Protein AF-A0A7J6E8B8-F1 (afdb_monomer)

InterPro domains:
  IPR001356 Homeodomain [PF0004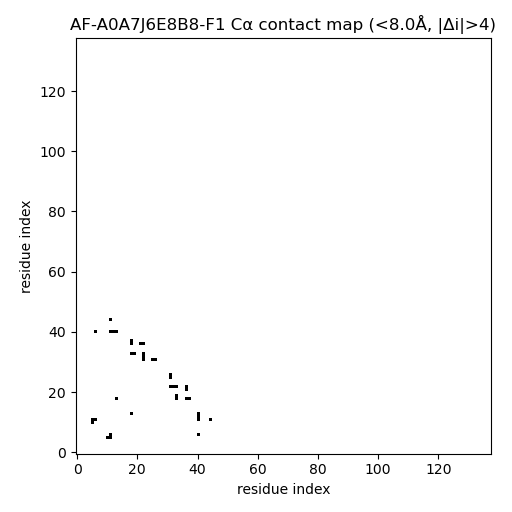6] (2-50)
  IPR001356 Homeodomain [PS50071] (1-51)
  IPR009057 Homedomain-like superfamily [SSF46689] (2-51)
  IPR044555 Protein WUSCHEL-like [PTHR45940] (1-112)

Nearest PDB structures (foldseek):
  6wig-assembly1_B  TM=9.676E-01  e=6.180E-05  Medicago truncatula

Sequence (138 aa):
MILEEMYRAGTRTPNASQIQQITAHLSFYGKIEGKNVFYWFQNHKARDRQKLRRKLYKQLQQQQHQLAAAAAAVYHNHNNTHHHQLITTTPPNHHFSSVPTTSSSASSAFLHQPLSFISPQVEKDLNCLTSNRQVNAI

Secondary structure (DSSP, 8-state):
-HHHHHHHTT-SS--HHHHHHHHHHHHTTS---HHHHHHHHHHHHHHHHHHHHHHHHHHHHHHHHHHHHHHHHHHHHHHHTT--------------------------------S----TTSHHHHHHHHHTTSS---

Organism: Cannabis sativa (NCBI:txid3483)

Radius of gyration: 33.1 Å; Cα contacts (8 Å, |Δi|>4): 20; chains: 1; bounding box: 66×66×78 Å

pLDDT: mean 73.73, std 24.11, range [36.59, 98.25]

Mean predicted aligned error: 18.32 Å

Foldseek 3Di:
DVLVVCVVVPPLDDDPVRLVVVLVVCCVVHDDDSVVSVVVSVVVVVVVVVVVVVVVVVVVVVVVVVVVVVVVVVVVVVVVVPPPDDDDDDDDDDDDDDDDDDDDDDDPDPDDDDDDPDPPPPVVVVVVVVVVPPPDDD

Structure (mmCIF, N/CA/C/O backbone):
data_AF-A0A7J6E8B8-F1
#
_entry.id   AF-A0A7J6E8B8-F1
#
loop_
_atom_site.group_PDB
_atom_site.id
_atom_site.type_symbol
_atom_site.label_atom_id
_atom_site.label_alt_id
_atom_site.label_comp_id
_atom_site.label_asym_id
_atom_site.label_entity_id
_atom_site.label_seq_id
_atom_site.pdbx_PDB_ins_code
_atom_site.Cartn_x
_atom_site.Cartn_y
_atom_site.Cartn_z
_atom_site.occupancy
_atom_site.B_iso_or_equiv
_atom_site.auth_seq_id
_atom_site.auth_comp_id
_atom_site.auth_asym_id
_atom_site.auth_atom_id
_atom_site.pdbx_PDB_model_num
ATOM 1 N N . MET A 1 1 ? -9.702 -11.166 1.794 1.00 84.75 1 MET A N 1
ATOM 2 C CA . MET A 1 1 ? -9.801 -10.723 3.213 1.00 84.75 1 MET A CA 1
ATOM 3 C C . MET A 1 1 ? -10.739 -9.522 3.303 1.00 84.75 1 MET A C 1
ATOM 5 O O . MET A 1 1 ? -10.762 -8.764 2.345 1.00 84.75 1 MET A O 1
ATOM 9 N N . ILE A 1 2 ? -11.427 -9.293 4.434 1.00 91.94 2 ILE A N 1
ATOM 10 C CA . ILE A 1 2 ? -12.362 -8.154 4.642 1.00 91.94 2 ILE A CA 1
ATOM 11 C C . ILE A 1 2 ? -11.737 -6.804 4.236 1.00 91.94 2 ILE A C 1
ATOM 13 O O . ILE A 1 2 ? -12.338 -6.015 3.513 1.00 91.94 2 ILE A O 1
ATOM 17 N N . LEU A 1 3 ? -10.482 -6.562 4.631 1.00 94.69 3 LEU A N 1
ATOM 18 C CA . LEU A 1 3 ? -9.751 -5.339 4.273 1.00 94.69 3 LEU A CA 1
ATOM 19 C C . LEU A 1 3 ? -9.540 -5.173 2.758 1.00 94.69 3 LEU A C 1
ATOM 21 O O . LEU A 1 3 ? -9.558 -4.060 2.238 1.00 94.69 3 LEU A O 1
ATOM 25 N N . GLU A 1 4 ? -9.349 -6.280 2.040 1.00 95.25 4 GLU A N 1
ATOM 26 C CA . GLU A 1 4 ? -9.165 -6.274 0.588 1.00 95.25 4 GLU A CA 1
ATOM 27 C C . GLU A 1 4 ? -10.452 -5.938 -0.151 1.00 95.25 4 GLU A C 1
ATOM 29 O O . GLU A 1 4 ? -10.420 -5.177 -1.116 1.00 95.25 4 GLU A O 1
ATOM 34 N N . GLU A 1 5 ? -11.579 -6.450 0.329 1.00 95.38 5 GLU A N 1
ATOM 35 C CA . GLU A 1 5 ? -12.890 -6.127 -0.219 1.00 95.38 5 GLU A CA 1
ATOM 36 C C . GLU A 1 5 ? -13.204 -4.637 -0.051 1.00 95.38 5 GLU A C 1
ATOM 38 O O . GLU A 1 5 ? -13.498 -3.960 -1.035 1.00 95.38 5 GLU A O 1
ATOM 43 N N . MET A 1 6 ? -12.998 -4.085 1.150 1.00 93.50 6 MET A N 1
ATOM 44 C CA . MET A 1 6 ? -13.152 -2.646 1.406 1.00 93.50 6 MET A CA 1
ATOM 45 C C . MET A 1 6 ? -12.244 -1.786 0.514 1.00 93.50 6 MET A C 1
ATOM 47 O O . MET A 1 6 ? -12.664 -0.744 0.009 1.00 93.50 6 MET A O 1
ATOM 51 N N . TYR A 1 7 ? -10.998 -2.218 0.291 1.00 95.31 7 TYR A N 1
ATOM 52 C CA . TYR A 1 7 ? -10.063 -1.510 -0.585 1.00 95.31 7 TYR A CA 1
ATOM 53 C C . TYR A 1 7 ? -10.526 -1.509 -2.048 1.00 95.31 7 TYR A C 1
ATOM 55 O O . TYR A 1 7 ? -10.429 -0.482 -2.723 1.00 95.31 7 TYR A O 1
ATOM 63 N N . ARG A 1 8 ? -11.043 -2.644 -2.538 1.00 94.00 8 ARG A N 1
ATOM 64 C CA . ARG A 1 8 ? -11.588 -2.787 -3.899 1.00 94.00 8 ARG A CA 1
ATOM 65 C C . ARG A 1 8 ? -12.884 -2.003 -4.087 1.00 94.00 8 ARG A C 1
ATOM 67 O O . ARG A 1 8 ? -13.072 -1.433 -5.155 1.00 94.00 8 ARG A O 1
ATOM 74 N N . ALA A 1 9 ? -13.710 -1.918 -3.046 1.00 94.25 9 ALA A N 1
ATOM 75 C CA . ALA A 1 9 ? -14.933 -1.119 -3.023 1.00 94.25 9 ALA A CA 1
ATOM 76 C C . ALA A 1 9 ? -14.679 0.404 -3.031 1.00 94.25 9 ALA A C 1
ATOM 78 O O . ALA A 1 9 ? -15.612 1.175 -3.227 1.00 94.25 9 ALA A O 1
ATOM 79 N N . GLY A 1 10 ? -13.429 0.852 -2.851 1.00 92.06 10 GLY A N 1
ATOM 80 C CA . GLY A 1 10 ? -13.029 2.256 -3.012 1.00 92.06 10 GLY A CA 1
ATOM 81 C C . GLY A 1 10 ? -12.431 2.905 -1.764 1.00 92.06 10 GLY A C 1
ATOM 82 O O . GLY A 1 10 ? -11.829 3.977 -1.863 1.00 92.06 10 GLY A O 1
ATOM 83 N N . THR A 1 11 ? -12.488 2.252 -0.601 1.00 92.56 11 THR A N 1
ATOM 84 C CA . THR A 1 11 ? -11.915 2.776 0.648 1.00 92.56 11 THR A CA 1
ATOM 85 C C . THR A 1 11 ? -10.394 2.609 0.651 1.00 92.56 11 THR A C 1
ATOM 87 O O . THR A 1 11 ? -9.843 1.716 1.285 1.00 92.56 11 THR A O 1
ATOM 90 N N . ARG A 1 12 ? -9.671 3.455 -0.091 1.00 94.06 12 ARG A N 1
ATOM 91 C CA . ARG A 1 12 ? -8.197 3.372 -0.207 1.00 94.06 12 ARG A CA 1
ATOM 92 C C . ARG A 1 12 ? -7.452 4.178 0.854 1.00 94.06 12 ARG A C 1
ATOM 94 O O . ARG A 1 12 ? -6.296 3.881 1.162 1.00 94.06 12 ARG A O 1
ATOM 101 N N . THR A 1 13 ? -8.093 5.213 1.384 1.00 95.50 13 THR A N 1
ATOM 102 C CA . THR A 1 13 ? -7.544 6.140 2.383 1.00 95.50 13 THR A CA 1
ATOM 103 C C . THR A 1 13 ? -8.557 6.331 3.510 1.00 95.50 13 THR A C 1
ATOM 105 O O . THR A 1 13 ? -9.186 7.386 3.580 1.00 95.50 13 THR A O 1
ATOM 108 N N . PRO A 1 14 ? -8.767 5.311 4.361 1.00 96.00 14 PRO A N 1
ATOM 109 C CA . PRO A 1 14 ? -9.677 5.456 5.485 1.00 96.00 14 PRO A CA 1
ATOM 110 C C . PRO A 1 14 ? -9.171 6.542 6.443 1.00 96.00 14 PRO A C 1
ATOM 112 O O . PRO A 1 14 ? -7.973 6.624 6.725 1.00 96.00 14 PRO A O 1
ATOM 115 N N . ASN A 1 15 ? -10.084 7.373 6.937 1.00 96.88 15 ASN A N 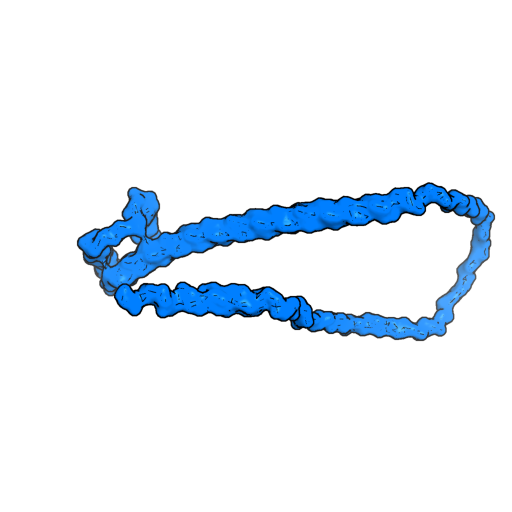1
ATOM 116 C CA . ASN A 1 15 ? -9.801 8.350 7.984 1.00 96.88 15 ASN A CA 1
ATOM 117 C C . ASN A 1 15 ? -9.666 7.668 9.363 1.00 96.88 15 ASN A C 1
ATOM 119 O O . ASN A 1 15 ? -9.903 6.468 9.507 1.00 96.88 15 ASN A O 1
ATOM 123 N N . ALA A 1 16 ? -9.289 8.426 10.396 1.00 96.88 16 ALA A N 1
ATOM 124 C CA . ALA A 1 16 ? -9.062 7.879 11.736 1.00 96.88 16 ALA A CA 1
ATOM 125 C C . ALA A 1 16 ? -10.304 7.190 12.337 1.00 96.88 16 ALA A C 1
ATOM 127 O O . ALA A 1 16 ? -10.183 6.110 12.914 1.00 96.88 16 ALA A O 1
ATOM 128 N N . SER A 1 17 ? -11.496 7.768 12.153 1.00 97.44 17 SER A N 1
ATOM 129 C CA . SER A 1 17 ? -12.756 7.176 12.623 1.00 97.44 17 SER A CA 1
ATOM 130 C C . SER A 1 17 ? -13.066 5.867 11.891 1.00 97.44 17 SER A C 1
ATOM 132 O O . SER A 1 17 ? -13.383 4.860 12.520 1.00 97.44 17 SER A O 1
ATOM 134 N N . GLN A 1 18 ? -12.863 5.826 10.573 1.00 97.19 18 GLN A N 1
ATOM 135 C CA . GLN A 1 18 ? -13.018 4.609 9.776 1.00 97.19 18 GLN A CA 1
ATOM 136 C C . GLN A 1 18 ? -12.019 3.528 10.197 1.00 97.19 18 GLN A C 1
ATOM 138 O O . GLN A 1 18 ? -12.385 2.361 10.290 1.00 97.19 18 GLN A O 1
ATOM 143 N N . I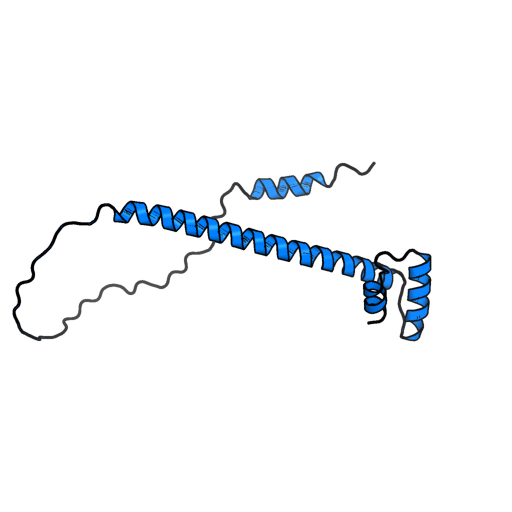LE A 1 19 ? -10.771 3.892 10.508 1.00 97.81 19 ILE A N 1
ATOM 144 C CA . ILE A 1 19 ? -9.786 2.943 11.046 1.00 97.81 19 ILE A CA 1
ATOM 145 C C . ILE A 1 19 ? -10.284 2.352 12.367 1.00 97.81 19 ILE A C 1
ATOM 147 O O . ILE A 1 19 ? -10.191 1.139 12.548 1.00 97.81 19 ILE A O 1
ATOM 151 N N . GLN A 1 20 ? -10.845 3.164 13.268 1.00 98.06 20 GLN A N 1
ATOM 152 C CA . GLN A 1 20 ? -11.429 2.671 14.519 1.00 98.06 20 GLN A CA 1
ATOM 153 C C . GLN A 1 20 ? -12.616 1.732 14.268 1.00 98.06 20 GLN A C 1
ATOM 155 O O . GLN A 1 20 ? -12.639 0.640 14.830 1.00 98.06 20 GLN A O 1
ATOM 160 N N . GLN A 1 21 ? -13.547 2.094 13.380 1.00 97.50 21 GLN A N 1
ATOM 161 C CA . GLN A 1 21 ? -14.698 1.252 13.025 1.00 97.50 21 GLN A CA 1
ATOM 162 C C . GLN A 1 21 ? -14.271 -0.094 12.429 1.00 97.50 21 GLN A C 1
ATOM 164 O O . GLN A 1 21 ? -14.757 -1.147 12.838 1.00 97.50 21 GLN A O 1
ATOM 169 N N . ILE A 1 22 ? -13.315 -0.076 11.498 1.00 96.81 22 ILE A N 1
ATOM 170 C CA . ILE A 1 22 ? -12.765 -1.292 10.891 1.00 96.81 22 ILE A CA 1
ATOM 171 C C . ILE A 1 22 ? -12.051 -2.137 11.951 1.00 96.81 22 ILE A C 1
ATOM 173 O O . ILE A 1 22 ? -12.220 -3.351 11.978 1.00 96.81 22 ILE A O 1
ATOM 177 N N . THR A 1 23 ? -11.279 -1.514 12.845 1.00 98.06 23 THR A N 1
ATOM 178 C CA . THR A 1 23 ? -10.590 -2.218 13.940 1.00 98.06 23 THR A CA 1
ATOM 179 C C . THR A 1 23 ? -11.593 -2.889 14.875 1.00 98.06 23 THR A C 1
ATOM 181 O O . THR A 1 23 ? -11.412 -4.057 15.204 1.00 98.06 23 THR A O 1
ATOM 184 N N . ALA A 1 24 ? -12.673 -2.194 15.246 1.00 97.75 24 ALA A N 1
ATOM 185 C CA . ALA A 1 24 ? -13.741 -2.752 16.070 1.00 97.75 24 ALA A CA 1
ATOM 186 C C . ALA A 1 24 ? -14.401 -3.959 15.385 1.00 97.75 24 ALA A C 1
ATOM 188 O O . ALA A 1 24 ? -14.510 -5.021 15.992 1.00 97.75 24 ALA A O 1
ATOM 189 N N . HIS A 1 25 ? -14.738 -3.851 14.096 1.00 96.56 25 HIS A N 1
ATOM 190 C CA . HIS A 1 25 ? -15.298 -4.974 13.340 1.00 96.56 25 HIS A CA 1
ATOM 191 C C . HIS A 1 25 ? -14.309 -6.149 13.193 1.00 96.56 25 HIS A C 1
ATOM 193 O O . HIS A 1 25 ? -14.693 -7.312 13.260 1.00 96.56 25 HIS A O 1
ATOM 199 N N . LEU A 1 26 ? -13.014 -5.890 13.025 1.00 96.81 26 LEU A N 1
ATOM 200 C CA . LEU A 1 26 ? -12.030 -6.969 12.924 1.00 96.81 26 LEU A CA 1
ATOM 201 C C . LEU A 1 26 ? -11.722 -7.621 14.277 1.00 96.81 26 LEU A C 1
ATOM 203 O O . LEU A 1 26 ? -11.321 -8.782 14.302 1.00 96.81 26 LEU A O 1
ATOM 207 N N . SER A 1 27 ? -11.954 -6.913 15.386 1.00 96.81 27 SER A N 1
ATOM 208 C CA . SER A 1 27 ? -11.703 -7.435 16.732 1.00 96.81 27 SER A CA 1
ATOM 209 C C . SER A 1 27 ? -12.569 -8.648 17.096 1.00 96.81 27 SER A C 1
ATOM 211 O O . SER A 1 27 ? -12.133 -9.486 17.883 1.00 96.81 27 SER A O 1
ATOM 213 N N . PHE A 1 28 ? -13.734 -8.815 16.452 1.00 96.38 28 PHE A N 1
ATOM 214 C CA . PHE A 1 28 ? -14.588 -10.004 16.596 1.00 96.38 28 PHE A CA 1
ATOM 215 C C . PHE A 1 28 ?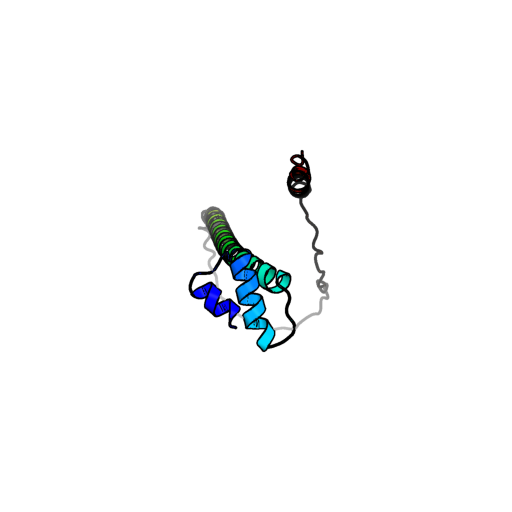 -13.911 -11.299 16.125 1.00 96.38 28 PHE A C 1
ATOM 217 O O . PHE A 1 28 ? -14.267 -12.380 16.585 1.00 96.38 28 PHE A O 1
ATOM 224 N N . TYR A 1 29 ? -12.922 -11.199 15.234 1.00 95.06 29 TYR A N 1
ATOM 225 C CA . TYR A 1 29 ? -12.188 -12.344 14.688 1.00 95.06 29 TYR A CA 1
ATOM 226 C C . TYR A 1 29 ? -10.829 -12.564 15.374 1.00 95.06 29 TYR A C 1
ATOM 228 O O . TYR A 1 29 ? -10.113 -13.505 15.032 1.00 95.06 29 TYR A O 1
ATOM 236 N N . GLY A 1 30 ? -10.447 -11.703 16.324 1.00 96.31 30 GLY A N 1
ATOM 237 C CA . GLY A 1 30 ? -9.189 -11.796 17.064 1.00 96.31 30 GLY A CA 1
ATOM 238 C C . GLY A 1 30 ? -8.599 -10.437 17.439 1.00 96.31 30 GLY A C 1
ATOM 239 O O . GLY A 1 30 ? -9.007 -9.389 16.944 1.00 96.31 30 GLY A O 1
ATOM 240 N N . LYS A 1 31 ? -7.589 -10.444 18.318 1.00 96.56 31 LYS A N 1
ATOM 241 C CA . LYS A 1 31 ? -6.932 -9.212 18.776 1.00 96.56 31 LYS A CA 1
ATOM 242 C C . LYS A 1 31 ? -6.224 -8.509 17.612 1.00 96.56 31 LYS A C 1
ATOM 244 O O . LYS A 1 31 ? -5.278 -9.037 17.033 1.00 96.56 31 LYS A O 1
ATOM 249 N N . ILE A 1 32 ? -6.642 -7.280 17.324 1.00 97.75 32 ILE A N 1
ATOM 250 C CA . ILE A 1 32 ? -6.057 -6.412 16.301 1.00 97.75 32 ILE A CA 1
ATOM 251 C C . ILE A 1 32 ? -5.978 -4.977 16.825 1.00 97.75 32 ILE A C 1
ATOM 253 O O . ILE A 1 32 ? -6.775 -4.557 17.659 1.00 97.75 32 ILE A O 1
ATOM 257 N N . GLU A 1 33 ? -5.006 -4.216 16.334 1.00 97.69 33 GLU A N 1
ATOM 258 C CA . GLU A 1 33 ? -4.807 -2.814 16.689 1.00 97.69 33 GLU A CA 1
ATOM 259 C C . GLU A 1 33 ? -5.010 -1.923 15.464 1.00 97.69 33 GLU A C 1
ATOM 261 O O . GLU A 1 33 ? -4.700 -2.320 14.335 1.00 97.69 33 GLU A O 1
ATOM 266 N N . GLY A 1 34 ? -5.437 -0.679 15.688 1.00 97.56 34 GLY A N 1
ATOM 267 C CA . GLY A 1 34 ? -5.668 0.285 14.608 1.00 97.56 34 GLY A CA 1
ATOM 268 C C . GLY A 1 34 ? -4.433 0.553 13.749 1.00 97.56 34 GLY A C 1
ATOM 269 O O . GLY A 1 34 ? -4.553 0.723 12.536 1.00 97.56 34 GLY A O 1
ATOM 270 N N . LYS A 1 35 ? -3.228 0.482 14.333 1.00 97.50 35 LYS A N 1
ATOM 271 C CA . LYS A 1 35 ? -1.970 0.614 13.583 1.00 97.50 35 LYS A CA 1
ATOM 272 C C . LYS A 1 35 ? -1.817 -0.468 12.511 1.00 97.50 35 LYS A C 1
ATOM 274 O O . LYS A 1 35 ? -1.340 -0.182 11.418 1.00 97.50 35 LYS A O 1
ATOM 279 N N . ASN A 1 36 ? -2.273 -1.691 12.785 1.00 97.88 36 ASN A N 1
ATOM 280 C CA . ASN A 1 36 ? -2.179 -2.797 11.834 1.00 97.88 36 ASN A CA 1
ATOM 281 C C . ASN A 1 36 ? -3.105 -2.556 10.642 1.00 97.88 36 ASN A C 1
ATOM 283 O O . ASN A 1 36 ? -2.689 -2.734 9.499 1.00 97.88 36 ASN A O 1
ATOM 287 N N . VAL A 1 37 ? -4.327 -2.081 10.899 1.00 97.31 37 VAL A N 1
ATOM 288 C CA . VAL A 1 37 ? -5.283 -1.693 9.853 1.00 97.31 37 VAL A CA 1
ATOM 289 C C . VAL A 1 37 ? -4.715 -0.541 9.023 1.00 97.31 37 VAL A C 1
ATOM 291 O O . VAL A 1 37 ? -4.640 -0.640 7.799 1.00 97.31 37 VAL A O 1
ATOM 294 N N . PHE A 1 38 ? -4.223 0.512 9.677 1.00 97.94 38 PHE A N 1
ATOM 295 C CA . PHE A 1 38 ? -3.585 1.649 9.016 1.00 97.94 38 PHE A CA 1
ATOM 296 C C . PHE A 1 38 ? -2.435 1.217 8.096 1.00 97.94 38 PHE A C 1
ATOM 298 O O . PHE A 1 38 ? -2.427 1.544 6.903 1.00 97.94 38 PHE A O 1
ATOM 305 N N . TYR A 1 39 ? -1.493 0.423 8.612 1.00 97.75 39 TYR A N 1
ATOM 306 C CA . TYR A 1 39 ? -0.364 -0.066 7.825 1.00 97.75 39 TYR A CA 1
ATOM 307 C C . TYR A 1 39 ? -0.785 -1.018 6.722 1.00 97.75 39 TYR A C 1
ATOM 309 O O . TYR A 1 39 ? -0.161 -1.030 5.665 1.00 97.75 39 TYR A O 1
ATOM 317 N N . TRP A 1 40 ? -1.850 -1.791 6.907 1.00 97.88 40 TRP A N 1
ATOM 318 C CA . TRP A 1 40 ? -2.360 -2.651 5.852 1.00 97.88 40 TRP A CA 1
ATOM 319 C C . TRP A 1 40 ? -2.804 -1.829 4.630 1.00 97.88 40 TRP A C 1
ATOM 321 O O . TRP A 1 40 ? -2.410 -2.158 3.503 1.00 97.88 40 TRP A O 1
ATOM 331 N N . PHE A 1 41 ? -3.520 -0.716 4.846 1.00 98.00 41 PHE A N 1
ATOM 332 C CA . PHE A 1 41 ? -3.925 0.208 3.778 1.00 98.00 41 PHE A CA 1
ATOM 333 C C . PHE A 1 41 ? -2.726 0.942 3.166 1.00 98.00 41 PHE A C 1
ATOM 335 O O . PHE A 1 41 ? -2.627 1.065 1.940 1.00 98.00 41 PHE A O 1
ATOM 342 N N . GLN A 1 42 ? -1.769 1.388 3.987 1.00 97.62 42 GLN A N 1
ATOM 343 C CA . GLN A 1 42 ? -0.532 1.987 3.479 1.00 97.62 42 GLN A CA 1
ATOM 344 C C . GLN A 1 42 ? 0.267 1.006 2.611 1.00 97.62 42 GLN A C 1
ATOM 346 O O . GLN A 1 42 ? 0.680 1.355 1.501 1.00 97.62 42 GLN A O 1
ATOM 351 N N . ASN A 1 43 ? 0.432 -0.232 3.077 1.00 98.00 43 ASN A N 1
ATOM 352 C CA . ASN A 1 43 ? 1.148 -1.286 2.370 1.00 98.00 43 ASN A CA 1
ATOM 353 C C . ASN A 1 43 ? 0.457 -1.656 1.060 1.00 98.00 43 ASN A C 1
ATOM 355 O O . ASN A 1 43 ? 1.141 -1.883 0.064 1.00 98.00 43 ASN A O 1
ATOM 359 N N . HIS A 1 44 ? -0.877 -1.671 1.013 1.00 97.81 44 HIS A N 1
ATOM 360 C CA . HIS A 1 44 ? -1.607 -1.900 -0.235 1.00 97.81 44 HIS A CA 1
ATOM 361 C C . HIS A 1 44 ? -1.306 -0.832 -1.284 1.00 97.81 44 HIS A C 1
ATOM 363 O O . HIS A 1 44 ? -0.897 -1.165 -2.397 1.00 97.81 44 HIS A O 1
ATOM 369 N N . LYS A 1 45 ? -1.367 0.450 -0.911 1.00 96.12 45 LYS A N 1
ATOM 370 C CA . LYS A 1 45 ? -0.983 1.541 -1.820 1.00 96.12 45 LYS A CA 1
ATOM 371 C C . LYS A 1 45 ? 0.482 1.456 -2.245 1.00 96.12 45 LYS A C 1
ATOM 373 O O . LYS A 1 45 ? 0.814 1.716 -3.402 1.00 96.12 45 LYS A O 1
ATOM 378 N N . ALA A 1 46 ? 1.376 1.107 -1.320 1.00 97.25 46 ALA A N 1
ATOM 379 C CA . ALA A 1 46 ? 2.793 0.942 -1.622 1.00 97.25 46 ALA A CA 1
ATOM 380 C C . ALA A 1 46 ? 3.024 -0.193 -2.631 1.00 97.25 46 ALA A C 1
ATOM 382 O O . ALA A 1 46 ? 3.771 -0.004 -3.591 1.00 97.25 46 ALA A O 1
ATOM 383 N N . ARG A 1 47 ? 2.336 -1.330 -2.469 1.00 97.62 47 ARG A N 1
ATOM 384 C CA . ARG A 1 47 ? 2.385 -2.461 -3.406 1.00 97.62 47 ARG A CA 1
ATOM 385 C C . ARG A 1 47 ? 1.839 -2.088 -4.777 1.00 97.62 47 ARG A C 1
ATOM 387 O O . ARG A 1 47 ? 2.475 -2.426 -5.769 1.00 97.62 47 ARG A O 1
ATOM 394 N N . ASP A 1 48 ? 0.721 -1.372 -4.853 1.00 96.00 48 ASP A N 1
ATOM 395 C CA . ASP A 1 48 ? 0.157 -0.911 -6.130 1.00 96.00 48 ASP A CA 1
ATOM 396 C C . ASP A 1 48 ? 1.146 -0.003 -6.870 1.00 96.00 48 ASP A C 1
ATOM 398 O O . ASP A 1 48 ? 1.462 -0.227 -8.043 1.00 96.00 48 ASP A O 1
ATOM 402 N N . ARG A 1 49 ? 1.739 0.958 -6.153 1.00 97.06 49 ARG A N 1
ATOM 403 C CA . ARG A 1 49 ? 2.781 1.832 -6.703 1.00 97.06 49 ARG A CA 1
ATOM 404 C C . ARG A 1 49 ? 4.022 1.047 -7.129 1.00 97.06 49 ARG A C 1
ATOM 406 O O . ARG A 1 49 ? 4.599 1.329 -8.176 1.00 97.06 49 ARG A O 1
ATOM 413 N N . GLN A 1 50 ? 4.440 0.055 -6.347 1.00 98.25 50 GLN A N 1
ATOM 414 C CA . GLN A 1 50 ? 5.582 -0.791 -6.685 1.00 98.25 50 GLN A CA 1
ATOM 415 C C . GLN A 1 50 ? 5.306 -1.644 -7.929 1.00 98.25 50 GLN A C 1
ATOM 417 O O . GLN A 1 50 ? 6.178 -1.759 -8.788 1.00 98.25 50 GLN A O 1
ATOM 422 N N . LYS A 1 51 ? 4.098 -2.205 -8.064 1.00 97.62 51 LYS A N 1
ATOM 423 C CA . LYS A 1 51 ? 3.669 -2.945 -9.259 1.00 97.62 51 LYS A CA 1
ATOM 424 C C . LYS A 1 51 ? 3.723 -2.053 -10.498 1.00 97.62 51 LYS A C 1
ATOM 426 O O . LYS A 1 51 ? 4.263 -2.488 -11.511 1.00 97.62 51 LYS A O 1
ATOM 431 N N . LEU A 1 52 ? 3.233 -0.814 -10.404 1.00 97.44 52 LEU A N 1
ATOM 432 C CA . LEU A 1 52 ? 3.319 0.157 -11.498 1.00 97.44 52 LEU A CA 1
ATOM 433 C C . LEU A 1 52 ? 4.778 0.450 -11.872 1.00 97.44 52 LEU A C 1
ATOM 435 O O . LEU A 1 52 ? 5.150 0.290 -13.030 1.00 97.44 52 LEU A O 1
ATOM 439 N N . ARG A 1 53 ? 5.628 0.779 -10.890 1.00 97.88 53 ARG A N 1
ATOM 440 C CA . ARG A 1 53 ? 7.061 1.029 -11.124 1.00 97.88 53 ARG A CA 1
ATOM 441 C C . ARG A 1 53 ? 7.744 -0.152 -11.811 1.00 97.88 53 ARG A C 1
ATOM 443 O O . ARG A 1 53 ? 8.435 0.041 -12.800 1.00 97.88 53 ARG A O 1
ATOM 450 N N . ARG A 1 54 ? 7.519 -1.382 -11.336 1.00 97.44 54 ARG A N 1
ATOM 451 C CA . ARG A 1 54 ? 8.104 -2.593 -11.941 1.00 97.44 54 ARG A CA 1
ATOM 452 C C . ARG A 1 54 ? 7.675 -2.782 -13.396 1.00 97.44 54 ARG A C 1
ATOM 454 O O . ARG A 1 54 ? 8.502 -3.183 -14.204 1.00 97.44 54 ARG A O 1
ATOM 461 N N . LYS A 1 55 ? 6.412 -2.502 -13.734 1.00 97.31 55 LYS A N 1
ATOM 462 C CA . LYS A 1 55 ? 5.935 -2.565 -15.126 1.00 97.31 55 LYS A CA 1
ATOM 463 C C . LYS A 1 55 ? 6.663 -1.550 -16.008 1.00 97.31 55 LYS A C 1
ATOM 465 O O . LYS A 1 55 ? 7.172 -1.932 -17.054 1.00 97.31 55 LYS A O 1
ATOM 470 N N . LEU A 1 56 ? 6.784 -0.306 -15.543 1.00 97.00 56 LEU A N 1
ATOM 471 C CA . LEU A 1 56 ? 7.485 0.756 -16.271 1.00 97.00 56 LEU A CA 1
ATOM 472 C C . LEU A 1 56 ? 8.971 0.431 -16.477 1.00 97.00 56 LEU A C 1
ATOM 474 O O . LEU A 1 56 ? 9.472 0.546 -17.589 1.00 97.00 56 LEU A O 1
ATOM 478 N N . TYR A 1 57 ? 9.664 -0.051 -15.440 1.00 96.56 57 TYR A N 1
ATOM 479 C CA . TYR A 1 57 ? 11.069 -0.455 -15.563 1.00 96.56 57 TYR A CA 1
ATOM 480 C C . TYR A 1 57 ? 11.269 -1.597 -16.562 1.00 96.56 57 TYR A C 1
ATOM 482 O O . TYR A 1 57 ? 12.205 -1.548 -17.355 1.00 96.56 57 TYR A O 1
ATOM 490 N N . LYS A 1 58 ? 10.384 -2.602 -16.567 1.00 96.62 58 LYS A N 1
ATOM 491 C CA . LYS A 1 58 ? 10.443 -3.693 -17.553 1.00 96.62 58 LYS A CA 1
ATOM 492 C C . LYS A 1 58 ? 10.259 -3.180 -18.980 1.00 96.62 58 LYS A C 1
ATOM 494 O O . LYS A 1 58 ? 11.001 -3.590 -19.866 1.00 96.62 58 LYS A O 1
ATOM 499 N N . GLN A 1 59 ? 9.308 -2.273 -19.189 1.00 95.81 59 GLN A N 1
ATOM 500 C CA . GLN A 1 59 ? 9.062 -1.676 -20.501 1.00 95.81 59 GLN A CA 1
ATOM 501 C C . GLN A 1 59 ? 10.272 -0.867 -20.989 1.00 95.81 59 GLN A C 1
ATOM 503 O O . GLN A 1 59 ? 10.688 -1.008 -22.136 1.00 95.81 59 GLN A O 1
ATOM 508 N N . LEU A 1 60 ? 10.887 -0.079 -20.104 1.00 96.62 60 LEU A N 1
ATOM 509 C CA . LEU A 1 60 ? 12.086 0.691 -20.428 1.00 96.62 60 LEU A CA 1
ATOM 510 C C . LEU A 1 60 ? 13.279 -0.216 -20.770 1.00 96.62 60 LEU A C 1
ATOM 512 O O . LEU A 1 60 ? 13.989 0.041 -21.739 1.00 96.62 60 LEU A O 1
ATOM 516 N N . GLN A 1 61 ? 13.489 -1.296 -20.013 1.00 95.88 61 GLN A N 1
ATOM 517 C CA . GLN A 1 61 ? 14.551 -2.262 -20.310 1.00 95.88 61 GLN A CA 1
ATOM 518 C C . GLN A 1 61 ? 14.352 -2.927 -21.674 1.00 95.88 61 GLN A C 1
ATOM 520 O O . GLN A 1 61 ? 15.316 -3.069 -22.422 1.00 95.88 61 GLN A O 1
ATOM 525 N N . GLN A 1 62 ? 13.121 -3.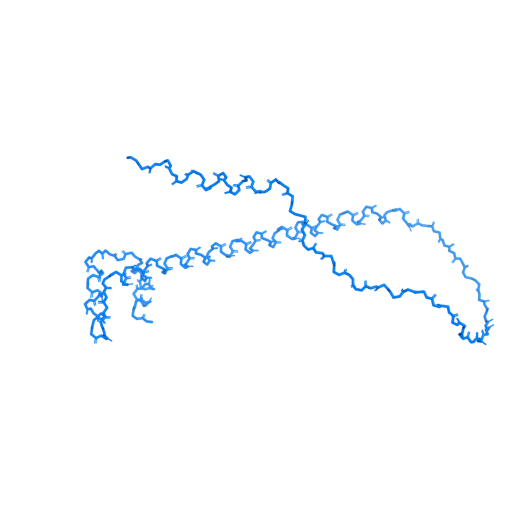306 -22.024 1.00 95.25 62 GLN A N 1
ATOM 526 C CA . GLN A 1 62 ? 12.820 -3.882 -23.338 1.00 95.25 62 GLN A CA 1
ATOM 527 C C . GLN A 1 62 ? 13.110 -2.894 -24.471 1.00 95.25 62 GLN A C 1
ATOM 529 O O . GLN A 1 62 ? 13.724 -3.278 -25.463 1.00 95.25 62 GLN A O 1
ATOM 534 N N . GLN A 1 63 ? 12.745 -1.621 -24.301 1.00 95.56 63 GLN A N 1
ATOM 535 C CA . GLN A 1 63 ? 13.055 -0.579 -25.279 1.00 95.56 63 GLN A CA 1
ATOM 536 C C . GLN A 1 63 ? 14.570 -0.407 -25.469 1.00 95.56 63 GLN A C 1
ATOM 538 O O . GLN A 1 63 ? 15.039 -0.342 -26.602 1.00 95.56 63 GLN A O 1
ATOM 543 N N . GLN A 1 64 ? 15.354 -0.399 -24.386 1.00 94.81 64 GLN A N 1
ATOM 544 C CA . GLN A 1 64 ? 16.815 -0.299 -24.484 1.00 94.81 64 GLN A CA 1
ATOM 545 C C . GLN A 1 64 ? 17.437 -1.496 -25.218 1.00 94.81 64 GLN A C 1
ATOM 547 O O . GLN A 1 64 ? 18.305 -1.299 -26.064 1.00 94.81 64 GLN A O 1
ATOM 552 N N . HIS A 1 65 ? 16.967 -2.722 -24.960 1.00 93.81 65 HIS A N 1
ATOM 553 C CA . HIS A 1 65 ? 17.451 -3.907 -25.681 1.00 93.81 65 HIS A CA 1
ATOM 554 C C . HIS A 1 65 ? 17.107 -3.854 -27.173 1.00 93.81 65 HIS A C 1
ATOM 556 O O . HIS A 1 65 ? 17.940 -4.218 -27.998 1.00 93.81 65 HIS A O 1
ATOM 562 N N . GLN A 1 66 ? 15.911 -3.376 -27.532 1.00 93.94 66 GLN A N 1
ATOM 563 C CA . GLN A 1 66 ? 15.519 -3.206 -28.935 1.00 93.94 66 GLN A CA 1
ATOM 564 C C . GLN A 1 66 ? 16.408 -2.181 -29.649 1.00 93.94 66 GLN A C 1
ATOM 566 O O . GLN A 1 66 ? 16.872 -2.446 -30.756 1.00 93.94 66 GLN A O 1
ATOM 571 N N . LEU A 1 67 ? 16.701 -1.046 -29.006 1.00 94.19 67 LEU A N 1
ATOM 572 C CA . LEU A 1 67 ? 17.605 -0.033 -29.557 1.00 94.19 67 LEU A CA 1
ATOM 573 C C . LEU A 1 67 ? 19.040 -0.560 -29.701 1.00 94.19 67 LEU A C 1
ATOM 575 O O . LEU A 1 67 ? 19.668 -0.341 -30.733 1.00 94.19 67 LEU A O 1
ATOM 579 N N . ALA A 1 68 ? 19.543 -1.298 -28.708 1.00 93.75 68 ALA A N 1
ATOM 580 C CA . ALA A 1 68 ? 20.868 -1.913 -28.772 1.00 93.75 68 ALA A CA 1
ATOM 581 C C . ALA A 1 68 ? 20.966 -2.959 -29.896 1.00 93.75 68 ALA A C 1
ATOM 583 O O . ALA A 1 68 ? 21.937 -2.965 -30.652 1.00 93.75 68 ALA A O 1
ATOM 584 N N . ALA A 1 69 ? 19.944 -3.807 -30.054 1.00 93.38 69 ALA A N 1
ATOM 585 C CA . ALA A 1 69 ? 19.883 -4.791 -31.131 1.00 93.38 69 ALA A CA 1
ATOM 586 C C . ALA A 1 69 ? 19.822 -4.125 -32.516 1.00 93.38 69 ALA A C 1
ATOM 588 O O . ALA A 1 69 ? 20.526 -4.547 -33.433 1.00 93.38 69 ALA A O 1
ATOM 589 N N . ALA A 1 70 ? 19.034 -3.055 -32.660 1.00 93.06 70 ALA A N 1
ATOM 590 C CA . ALA A 1 70 ? 18.972 -2.279 -33.895 1.00 93.06 70 ALA A CA 1
ATOM 591 C C . ALA A 1 70 ? 20.331 -1.639 -34.235 1.00 93.06 70 ALA A C 1
ATOM 593 O O . ALA A 1 70 ? 20.789 -1.741 -35.371 1.00 93.06 70 ALA A O 1
ATOM 594 N N . ALA A 1 71 ? 21.013 -1.045 -33.251 1.00 92.25 71 ALA A N 1
ATOM 595 C CA . ALA A 1 71 ? 22.345 -0.472 -33.442 1.00 92.25 71 ALA A CA 1
ATOM 596 C C . ALA A 1 71 ? 23.384 -1.534 -33.854 1.00 92.25 71 ALA A C 1
ATOM 598 O O . ALA A 1 71 ? 24.169 -1.308 -34.776 1.00 92.25 71 ALA A O 1
ATOM 599 N N . ALA A 1 72 ? 23.353 -2.715 -33.227 1.00 91.06 72 ALA A N 1
ATOM 600 C CA . ALA A 1 72 ? 24.227 -3.829 -33.589 1.00 91.06 72 ALA A CA 1
ATOM 601 C C . ALA A 1 72 ? 23.974 -4.325 -35.025 1.00 91.06 72 ALA A C 1
ATOM 603 O O . ALA A 1 72 ? 24.925 -4.580 -35.764 1.00 91.06 72 ALA A O 1
ATOM 604 N N . ALA A 1 73 ? 22.709 -4.408 -35.452 1.00 88.94 73 ALA A N 1
ATOM 605 C CA . ALA A 1 73 ? 22.352 -4.796 -36.816 1.00 88.94 73 ALA A CA 1
ATOM 606 C C . ALA A 1 73 ? 22.884 -3.803 -37.867 1.00 88.94 73 ALA A C 1
ATOM 608 O O . ALA A 1 73 ? 23.394 -4.224 -38.907 1.00 88.94 73 ALA A O 1
ATOM 609 N N . VAL A 1 74 ? 22.824 -2.496 -37.582 1.00 86.44 74 VAL A N 1
ATOM 610 C CA . VAL A 1 74 ? 23.394 -1.451 -38.453 1.00 86.44 74 VAL A CA 1
ATOM 611 C C . VAL A 1 74 ? 24.916 -1.593 -38.565 1.00 86.44 74 VAL A C 1
ATOM 613 O O . VAL A 1 74 ? 25.450 -1.561 -39.673 1.00 86.44 74 VAL A O 1
ATOM 616 N N . TYR A 1 75 ? 25.617 -1.820 -37.448 1.00 77.19 75 TYR A N 1
ATOM 617 C CA . TYR A 1 75 ? 27.072 -2.019 -37.448 1.00 77.19 75 TYR A CA 1
ATOM 618 C C . TYR A 1 75 ? 27.498 -3.261 -38.249 1.00 77.19 75 TYR A C 1
ATOM 620 O O . TYR A 1 75 ? 28.471 -3.222 -39.004 1.00 77.19 75 TYR A O 1
ATOM 628 N N . HIS A 1 76 ? 26.753 -4.365 -38.136 1.00 67.06 76 HIS A N 1
ATOM 629 C CA . HIS A 1 76 ? 27.076 -5.602 -38.851 1.00 67.06 76 HIS A CA 1
ATOM 630 C C . HIS A 1 76 ? 26.894 -5.481 -40.372 1.00 67.06 76 HIS A C 1
ATOM 632 O O . HIS A 1 76 ? 27.662 -6.080 -41.125 1.00 67.06 76 HIS A O 1
ATOM 638 N N . ASN A 1 77 ? 25.916 -4.689 -40.830 1.00 59.09 77 ASN A N 1
ATOM 639 C CA . ASN A 1 77 ? 25.666 -4.464 -42.257 1.00 59.09 77 ASN A CA 1
ATOM 640 C C . ASN A 1 77 ? 26.820 -3.703 -42.935 1.00 59.09 77 ASN A C 1
ATOM 642 O O . ASN A 1 77 ? 27.198 -4.033 -44.055 1.00 59.09 77 ASN A O 1
ATOM 646 N N . HIS A 1 78 ? 27.447 -2.752 -42.230 1.00 57.56 78 HIS A N 1
ATOM 647 C CA . HIS A 1 78 ? 28.585 -1.988 -42.757 1.00 57.56 78 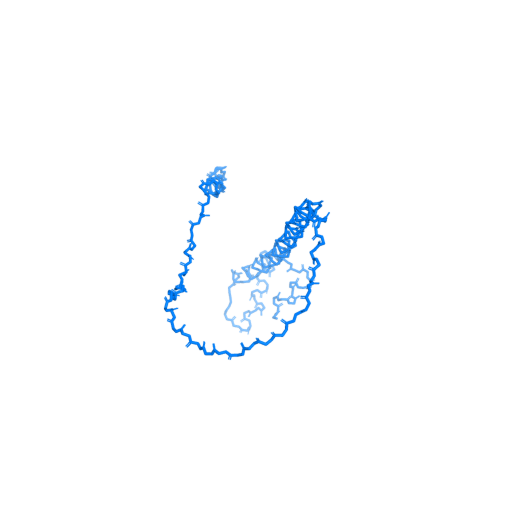HIS A CA 1
ATOM 648 C C . HIS A 1 78 ? 29.792 -2.876 -43.121 1.00 57.56 78 HIS A C 1
ATOM 650 O O . HIS A 1 78 ? 30.480 -2.607 -44.100 1.00 57.56 78 HIS A O 1
ATOM 656 N N . ASN A 1 79 ? 30.012 -3.979 -42.396 1.00 52.81 79 ASN A N 1
ATOM 657 C CA . ASN A 1 79 ? 31.137 -4.890 -42.643 1.00 52.81 79 ASN A CA 1
ATOM 658 C C . ASN A 1 79 ? 30.907 -5.883 -43.801 1.00 52.81 79 ASN A C 1
ATOM 660 O O . ASN A 1 79 ? 31.870 -6.451 -44.311 1.00 52.81 79 ASN A O 1
ATOM 664 N N . ASN A 1 80 ? 29.662 -6.106 -44.239 1.00 47.84 80 ASN A N 1
ATOM 665 C CA . ASN A 1 80 ? 29.360 -7.087 -45.292 1.00 47.84 80 ASN A CA 1
ATOM 666 C C . ASN A 1 80 ? 29.494 -6.507 -46.717 1.00 47.84 80 ASN A C 1
ATOM 668 O O . ASN A 1 80 ? 29.630 -7.246 -47.688 1.00 47.84 80 ASN A O 1
ATOM 672 N N . THR A 1 81 ? 29.527 -5.179 -46.856 1.00 49.47 81 THR A N 1
ATOM 673 C CA . THR A 1 81 ? 29.645 -4.493 -48.158 1.00 49.47 81 THR A CA 1
ATOM 674 C C . THR A 1 81 ? 31.031 -4.641 -48.811 1.00 49.47 81 THR A C 1
ATOM 676 O O . THR A 1 81 ? 31.171 -4.372 -50.000 1.00 49.47 81 THR A O 1
ATOM 679 N N . HIS A 1 82 ? 32.055 -5.128 -48.098 1.00 52.16 82 HIS A N 1
ATOM 680 C CA . HIS A 1 82 ? 33.418 -5.261 -48.639 1.00 52.16 82 HIS A CA 1
ATOM 681 C C . HIS A 1 82 ? 33.843 -6.683 -49.058 1.00 52.16 82 HIS A C 1
ATOM 683 O O . HIS A 1 82 ? 34.963 -6.841 -49.534 1.00 52.16 82 HIS A O 1
ATOM 689 N N . HIS A 1 83 ? 32.993 -7.715 -48.936 1.00 47.22 83 HIS A N 1
ATOM 690 C CA . HIS A 1 83 ? 33.414 -9.117 -49.141 1.00 47.22 83 HIS A CA 1
ATOM 691 C C . HIS A 1 83 ? 32.774 -9.855 -50.334 1.00 47.22 83 HIS A C 1
ATOM 693 O O . HIS A 1 83 ? 32.748 -11.086 -50.351 1.00 47.22 83 HIS A O 1
ATOM 699 N N . HIS A 1 84 ? 32.303 -9.152 -51.372 1.00 47.19 84 HIS A N 1
ATOM 700 C CA . HIS A 1 84 ? 31.908 -9.805 -52.625 1.00 47.19 84 HIS A CA 1
ATOM 701 C C . HIS A 1 84 ? 32.912 -9.522 -53.745 1.00 47.19 84 HIS A C 1
ATOM 703 O O . HIS A 1 84 ? 32.841 -8.478 -54.380 1.00 47.19 84 HIS A O 1
ATOM 709 N N . GLN A 1 85 ? 33.844 -10.464 -53.942 1.00 51.84 85 GLN A N 1
ATOM 710 C CA . GLN A 1 85 ? 34.340 -10.988 -55.228 1.00 51.84 85 GLN A CA 1
ATOM 711 C C . GLN A 1 85 ? 35.720 -11.625 -55.023 1.00 51.84 85 GLN A C 1
ATOM 713 O O . GLN A 1 85 ? 36.718 -10.923 -55.016 1.00 51.84 85 GLN A O 1
ATOM 718 N N . LEU A 1 86 ? 35.777 -12.950 -54.883 1.00 49.19 86 LEU A N 1
ATOM 719 C CA . LEU A 1 86 ? 36.874 -13.785 -55.387 1.00 49.19 86 LEU A CA 1
ATOM 720 C C . LEU A 1 86 ? 36.345 -15.222 -55.452 1.00 49.19 86 LEU A C 1
ATOM 722 O O . LEU A 1 86 ? 36.229 -15.930 -54.457 1.00 49.19 86 LEU A O 1
ATOM 726 N N . ILE A 1 87 ? 35.930 -15.588 -56.659 1.00 49.09 87 ILE A N 1
ATOM 727 C CA . ILE A 1 87 ? 35.496 -16.921 -57.060 1.00 49.09 87 ILE A CA 1
ATOM 728 C C . ILE A 1 87 ? 36.765 -17.781 -57.104 1.00 49.09 87 ILE A C 1
ATOM 730 O O . ILE A 1 87 ? 37.641 -17.508 -57.922 1.00 49.09 87 ILE A O 1
ATOM 734 N N . THR A 1 88 ? 36.897 -18.794 -56.247 1.00 41.59 88 THR A N 1
ATOM 735 C CA . THR A 1 88 ? 37.945 -19.814 -56.395 1.00 41.59 88 THR A CA 1
ATOM 736 C C . THR A 1 88 ? 37.325 -21.109 -56.893 1.00 41.59 88 THR A C 1
ATOM 738 O O . THR A 1 88 ? 36.492 -21.750 -56.257 1.00 41.59 88 THR A O 1
ATOM 741 N N . THR A 1 89 ? 37.717 -21.447 -58.111 1.00 41.94 89 THR A N 1
ATOM 742 C CA . THR A 1 89 ? 37.391 -22.666 -58.829 1.00 41.94 89 THR A CA 1
ATOM 743 C C . THR A 1 89 ? 38.049 -23.873 -58.156 1.00 41.94 89 THR A C 1
ATOM 745 O O . THR A 1 89 ? 39.261 -23.933 -57.970 1.00 41.94 89 THR A O 1
ATOM 748 N N . THR A 1 90 ? 37.235 -24.864 -57.805 1.00 45.06 90 THR A N 1
ATOM 749 C CA . THR A 1 90 ? 37.666 -26.230 -57.481 1.00 45.06 90 THR A CA 1
ATOM 750 C C . THR A 1 90 ? 38.190 -26.948 -58.729 1.00 45.06 90 THR A C 1
ATOM 752 O O . THR A 1 90 ? 37.540 -26.850 -59.773 1.00 45.06 90 THR A O 1
ATOM 755 N N . PRO A 1 91 ? 39.212 -27.812 -58.616 1.00 48.72 91 PRO A N 1
ATOM 756 C CA . PRO A 1 91 ? 39.265 -29.037 -59.403 1.00 48.72 91 PRO A CA 1
ATOM 757 C C . PRO A 1 91 ? 39.051 -30.273 -58.502 1.00 48.72 91 PRO A C 1
ATOM 759 O O . PRO A 1 91 ? 39.389 -30.238 -57.316 1.00 48.72 91 PRO A O 1
ATOM 762 N N . PRO A 1 92 ? 38.487 -31.375 -59.030 1.00 59.12 92 PRO A N 1
ATOM 763 C CA . PRO A 1 92 ? 38.327 -32.620 -58.288 1.00 59.12 92 PRO A CA 1
ATOM 764 C C . PRO A 1 92 ? 39.570 -33.509 -58.456 1.00 59.12 92 PRO A C 1
ATOM 766 O O . PRO A 1 92 ? 40.097 -33.604 -59.562 1.00 59.12 92 PRO A O 1
ATOM 769 N N . ASN A 1 93 ? 40.024 -34.182 -57.389 1.00 45.72 93 ASN A N 1
ATOM 770 C CA . ASN A 1 93 ? 40.277 -35.635 -57.410 1.00 45.72 93 ASN A CA 1
ATOM 771 C C . ASN A 1 93 ? 40.861 -36.208 -56.100 1.00 45.72 93 ASN A C 1
ATOM 773 O O . ASN A 1 93 ? 41.932 -35.831 -55.645 1.00 45.72 93 ASN A O 1
ATOM 777 N N . HIS A 1 94 ? 40.095 -37.168 -55.574 1.00 50.28 94 HIS A N 1
ATOM 778 C CA . HIS A 1 94 ? 40.411 -38.503 -55.041 1.00 50.28 94 HIS A CA 1
ATOM 779 C C . HIS A 1 94 ? 41.627 -38.816 -54.135 1.00 50.28 94 HIS A C 1
ATOM 781 O O . HIS A 1 94 ? 42.780 -38.683 -54.517 1.00 50.28 94 HIS A O 1
ATOM 787 N N . HIS A 1 95 ? 41.262 -39.524 -53.048 1.00 46.84 95 HIS A N 1
ATOM 788 C CA . HIS A 1 95 ? 41.931 -40.672 -52.402 1.00 46.84 95 HIS A CA 1
ATOM 789 C C . HIS A 1 95 ? 43.197 -40.427 -51.557 1.00 46.84 95 HIS A C 1
ATOM 791 O O . HIS A 1 95 ? 44.267 -40.173 -52.088 1.00 46.84 95 HIS A O 1
ATOM 797 N N . PHE A 1 96 ? 43.107 -40.670 -50.240 1.00 38.88 96 PHE A N 1
ATOM 798 C CA . PHE A 1 96 ? 43.588 -41.907 -49.586 1.00 38.88 96 PHE A CA 1
ATOM 799 C C . PHE A 1 96 ? 43.586 -41.736 -48.051 1.00 38.88 96 PHE A C 1
ATOM 801 O O . PHE A 1 96 ? 44.068 -40.738 -47.520 1.00 38.88 96 PHE A O 1
ATOM 808 N N . SER A 1 97 ? 43.010 -42.701 -47.332 1.00 45.50 97 SER A N 1
ATOM 809 C CA . SER A 1 97 ? 43.022 -42.775 -45.867 1.00 45.50 97 SER A CA 1
ATOM 810 C C . SER A 1 97 ? 44.385 -43.215 -45.340 1.00 45.50 97 SER A C 1
ATOM 812 O O . SER A 1 97 ? 44.894 -44.237 -45.786 1.00 45.50 97 SER A O 1
ATOM 814 N N . SER A 1 98 ? 44.895 -42.553 -44.296 1.00 42.94 98 SER A N 1
ATOM 815 C CA . SER A 1 98 ? 45.837 -43.178 -43.355 1.00 42.94 98 SER A CA 1
ATOM 816 C C . SER A 1 98 ? 46.031 -42.357 -42.068 1.00 42.94 98 SER A C 1
ATOM 818 O O . SER A 1 98 ? 46.624 -41.288 -42.105 1.00 42.94 98 SER A O 1
ATOM 820 N N . VAL A 1 99 ? 45.556 -42.959 -40.965 1.00 50.19 99 VAL A N 1
ATOM 821 C CA . VAL A 1 99 ? 46.018 -42.954 -39.551 1.00 50.19 99 VAL A CA 1
ATOM 822 C C . VAL A 1 99 ? 46.203 -41.642 -38.751 1.00 50.19 99 VAL A C 1
ATOM 824 O O . VAL A 1 99 ? 46.731 -40.659 -39.261 1.00 50.19 99 VAL A O 1
ATOM 827 N N . PRO A 1 100 ? 45.840 -41.638 -37.444 1.00 48.53 100 PRO A N 1
ATOM 828 C CA . PRO A 1 100 ? 46.054 -40.507 -36.552 1.00 48.53 100 PRO A CA 1
ATOM 829 C C . PRO A 1 100 ? 47.430 -40.603 -35.879 1.00 48.53 100 PRO A C 1
ATOM 831 O O . PRO A 1 100 ? 47.726 -41.582 -35.194 1.00 48.53 100 PRO A O 1
ATOM 834 N N . THR A 1 101 ? 48.245 -39.558 -36.013 1.00 43.16 101 THR A N 1
ATOM 835 C CA . THR A 1 101 ? 49.448 -39.383 -35.191 1.00 43.16 101 THR A CA 1
ATOM 836 C C . THR A 1 101 ? 49.176 -38.313 -34.148 1.00 43.16 101 THR A C 1
ATOM 838 O O . THR A 1 101 ? 48.770 -37.193 -34.449 1.00 43.16 101 THR A O 1
ATOM 841 N N . THR A 1 102 ? 49.373 -38.708 -32.899 1.00 48.16 102 THR A N 1
ATOM 842 C CA . THR A 1 102 ? 49.271 -37.906 -31.687 1.00 48.16 102 THR A CA 1
ATOM 843 C C . THR A 1 102 ? 50.134 -36.649 -31.755 1.00 48.16 102 THR A C 1
ATOM 845 O O . THR A 1 102 ? 51.357 -36.742 -31.847 1.00 48.16 102 THR A O 1
ATOM 848 N N . SER A 1 103 ? 49.517 -35.484 -31.583 1.00 44.97 103 SER A N 1
ATOM 849 C CA . SER A 1 103 ? 50.209 -34.295 -31.091 1.00 44.97 103 SER A CA 1
ATOM 850 C C . SER A 1 103 ? 49.324 -33.586 -30.076 1.00 44.97 103 SER A C 1
ATOM 852 O O . SER A 1 103 ? 48.335 -32.934 -30.407 1.00 44.97 103 SER A O 1
ATOM 854 N N . SER A 1 104 ? 49.700 -33.771 -28.819 1.00 47.03 104 SER A N 1
ATOM 855 C CA . SER A 1 104 ? 49.250 -33.031 -27.653 1.00 47.03 104 SER A CA 1
ATOM 856 C C . SER A 1 104 ? 49.335 -31.529 -27.902 1.00 47.03 104 SER A C 1
ATOM 858 O O . SER A 1 104 ? 50.401 -31.025 -28.248 1.00 47.03 104 SER A O 1
ATOM 860 N N . SER A 1 105 ? 48.247 -30.799 -27.669 1.00 45.56 105 SER A N 1
ATOM 861 C CA . SER A 1 105 ? 48.293 -29.358 -27.419 1.00 45.56 105 SER A CA 1
ATOM 862 C C . SER A 1 105 ? 47.061 -28.924 -26.631 1.00 45.56 105 SER A C 1
ATOM 864 O O . SER A 1 105 ? 45.959 -28.839 -27.156 1.00 45.56 105 SER A O 1
ATOM 866 N N . ALA A 1 106 ? 47.317 -28.695 -25.343 1.00 44.78 106 ALA A N 1
ATOM 867 C CA . ALA A 1 106 ? 46.643 -27.782 -24.428 1.00 44.78 106 ALA A CA 1
ATOM 868 C C . ALA A 1 106 ? 45.105 -27.787 -24.392 1.00 44.78 106 ALA A C 1
ATOM 870 O O . ALA A 1 106 ? 44.423 -27.057 -25.109 1.00 44.78 106 ALA A O 1
ATOM 871 N N . SER A 1 107 ? 44.587 -28.500 -23.392 1.00 40.88 107 SER A N 1
ATOM 872 C CA . SER A 1 107 ? 43.321 -28.204 -22.729 1.00 40.88 107 SER A CA 1
ATOM 873 C C . SER A 1 107 ? 43.209 -26.699 -22.463 1.00 40.88 107 SER A C 1
ATOM 875 O O . SER A 1 107 ? 43.907 -26.158 -21.604 1.00 40.88 107 SER A O 1
ATOM 877 N N . SER A 1 108 ? 42.335 -26.007 -23.193 1.00 44.69 108 SER A N 1
ATOM 878 C CA . SER A 1 108 ? 41.938 -24.644 -22.848 1.00 44.69 108 SER A CA 1
ATOM 879 C C . SER A 1 108 ? 41.026 -24.760 -21.637 1.00 44.69 108 SER A C 1
ATOM 881 O O . SER A 1 108 ? 39.846 -25.096 -21.737 1.00 44.69 108 SER A O 1
ATOM 883 N N . ALA A 1 109 ? 41.638 -24.585 -20.472 1.00 46.41 109 ALA A N 1
ATOM 884 C CA . ALA A 1 109 ? 40.965 -24.527 -19.198 1.00 46.41 109 ALA A CA 1
ATOM 885 C C . ALA A 1 109 ? 39.761 -23.582 -19.282 1.00 46.41 109 ALA A C 1
ATOM 887 O O . ALA A 1 109 ? 39.876 -22.424 -19.686 1.00 46.41 109 ALA A O 1
ATOM 888 N N . PHE A 1 110 ? 38.617 -24.101 -18.845 1.00 49.81 110 PHE A N 1
ATOM 889 C CA . PHE A 1 110 ? 37.563 -23.323 -18.218 1.00 49.81 110 PHE A CA 1
ATOM 890 C C . PHE A 1 110 ? 38.204 -22.374 -17.194 1.00 49.81 110 PHE A C 1
ATOM 892 O O . PHE A 1 110 ? 38.519 -22.769 -16.073 1.00 49.81 110 PHE A O 1
ATOM 899 N N . LEU A 1 111 ? 38.411 -21.122 -17.587 1.00 44.34 111 LEU A N 1
ATOM 900 C CA . LEU A 1 111 ? 38.674 -20.030 -16.667 1.00 44.34 111 LEU A CA 1
ATOM 901 C C . LEU A 1 111 ? 37.497 -19.072 -16.747 1.00 44.34 111 LEU A C 1
ATOM 903 O O . LEU A 1 111 ? 37.315 -18.335 -17.713 1.00 44.34 111 LEU A O 1
ATOM 907 N N . HIS A 1 112 ? 36.689 -19.130 -15.691 1.00 48.47 112 HIS A N 1
ATOM 908 C CA . HIS A 1 112 ? 35.831 -18.042 -15.259 1.00 48.47 112 HIS A CA 1
ATOM 909 C C . HIS A 1 112 ? 36.561 -16.701 -15.410 1.00 48.47 112 HIS A C 1
ATOM 911 O O . HIS A 1 112 ? 37.607 -16.493 -14.794 1.00 48.47 112 HIS A O 1
ATOM 917 N N . GLN A 1 113 ? 35.979 -15.768 -16.161 1.00 36.59 113 GLN A N 1
ATOM 918 C CA . GLN A 1 113 ? 36.239 -14.355 -15.918 1.00 36.59 113 GLN A CA 1
ATOM 919 C C . GLN A 1 113 ? 35.413 -13.912 -14.703 1.00 36.59 113 GLN A C 1
ATOM 921 O O . GLN A 1 113 ? 34.204 -14.166 -14.668 1.00 36.59 113 GLN A O 1
ATOM 926 N N . PRO A 1 114 ? 36.031 -13.268 -13.699 1.00 45.25 114 PRO A N 1
ATOM 927 C CA . PRO A 1 114 ? 35.304 -12.673 -12.595 1.00 45.25 114 PRO A CA 1
ATOM 928 C C . PRO A 1 114 ? 34.595 -11.388 -13.042 1.00 45.25 114 PRO A C 1
ATOM 930 O O . PRO A 1 114 ? 35.107 -10.586 -13.822 1.00 45.25 114 PRO A O 1
ATOM 933 N N . LEU A 1 115 ? 33.400 -11.197 -12.489 1.00 49.53 115 LEU A N 1
ATOM 934 C CA . LEU A 1 115 ? 32.671 -9.936 -12.456 1.00 49.53 115 LEU A CA 1
ATOM 935 C C . LEU A 1 115 ? 33.497 -8.864 -11.731 1.00 49.53 115 LEU A C 1
ATOM 937 O O . LEU A 1 115 ? 33.536 -8.877 -10.504 1.00 49.53 115 LEU A O 1
ATOM 941 N N . SER A 1 116 ? 34.082 -7.912 -12.461 1.00 51.78 116 SER A N 1
ATOM 942 C CA . SER A 1 116 ? 34.332 -6.546 -11.963 1.00 51.78 116 SER A CA 1
ATOM 943 C C . SER A 1 116 ? 34.940 -5.633 -13.036 1.00 51.78 116 SER A C 1
ATOM 945 O O . SER A 1 116 ? 36.125 -5.322 -13.030 1.00 51.78 116 SER A O 1
ATOM 947 N N . PHE A 1 117 ? 34.097 -5.096 -13.919 1.00 38.19 117 PHE A N 1
ATOM 948 C CA . PHE A 1 117 ? 34.366 -3.776 -14.498 1.00 38.19 117 PHE A CA 1
ATOM 949 C C . PHE A 1 117 ? 33.206 -2.849 -14.142 1.00 38.19 117 PHE A C 1
ATOM 951 O O . PHE A 1 117 ? 32.311 -2.568 -14.937 1.00 38.19 117 PHE A O 1
ATOM 958 N N . ILE A 1 118 ? 33.194 -2.435 -12.874 1.00 51.66 118 ILE A N 1
ATOM 959 C CA . ILE A 1 118 ? 32.418 -1.281 -12.431 1.00 51.66 118 ILE A CA 1
ATOM 960 C C . ILE A 1 118 ? 33.180 -0.059 -12.936 1.00 51.66 118 ILE A C 1
ATOM 962 O O . ILE A 1 118 ? 34.285 0.235 -12.489 1.00 51.66 118 ILE A O 1
ATOM 966 N N . SER A 1 119 ? 32.591 0.626 -13.911 1.00 46.31 119 SER A N 1
ATOM 967 C CA . SER A 1 119 ? 33.042 1.944 -14.341 1.00 46.31 119 SER A CA 1
ATOM 968 C C . SER A 1 119 ? 32.971 2.910 -13.141 1.00 46.31 119 SER A C 1
ATOM 970 O O . SER A 1 119 ? 31.908 2.992 -12.517 1.00 46.31 119 SER A O 1
ATOM 972 N N . PRO A 1 120 ? 34.037 3.663 -12.803 1.00 47.47 120 PRO A N 1
ATOM 973 C CA . PRO A 1 120 ? 34.097 4.512 -11.605 1.00 47.47 120 PRO A CA 1
ATOM 974 C C . PRO A 1 120 ? 33.178 5.747 -11.634 1.00 47.47 120 PRO A C 1
ATOM 976 O O . PRO A 1 120 ? 33.330 6.637 -10.799 1.00 47.47 120 PRO A O 1
ATOM 979 N N . GLN A 1 121 ? 32.225 5.822 -12.571 1.00 44.88 121 GLN A N 1
ATOM 980 C CA . GLN A 1 121 ? 31.391 7.006 -12.764 1.00 44.88 121 GLN A CA 1
ATOM 981 C C . GLN A 1 121 ? 29.910 6.865 -12.399 1.00 44.88 121 GLN A C 1
ATOM 983 O O . GLN A 1 121 ? 29.189 7.850 -12.445 1.00 44.88 121 GLN A O 1
ATOM 988 N N . VAL A 1 122 ? 29.455 5.693 -11.944 1.00 50.09 122 VAL A N 1
ATOM 989 C CA . VAL A 1 122 ? 28.052 5.510 -11.503 1.00 50.09 122 VAL A CA 1
ATOM 990 C C . VAL A 1 122 ? 27.890 5.625 -9.976 1.00 50.09 122 VAL A C 1
ATOM 992 O O . VAL A 1 122 ? 26.797 5.876 -9.475 1.00 50.09 122 VAL A O 1
ATOM 995 N N . GLU A 1 123 ? 28.976 5.510 -9.207 1.00 46.00 123 GLU A N 1
ATOM 996 C CA . GLU A 1 123 ? 28.915 5.529 -7.736 1.00 46.00 123 GLU A CA 1
ATOM 997 C C . GLU A 1 123 ? 28.719 6.945 -7.156 1.00 46.00 123 GLU A C 1
ATOM 999 O O . GLU A 1 123 ? 28.109 7.115 -6.097 1.00 46.00 123 GLU A O 1
ATOM 1004 N N . LYS A 1 124 ? 29.144 7.991 -7.881 1.00 47.59 124 LYS A N 1
ATOM 1005 C CA . LYS A 1 124 ? 28.957 9.391 -7.456 1.00 47.59 124 LYS A CA 1
ATOM 1006 C C . LYS A 1 124 ? 27.497 9.849 -7.540 1.00 47.59 124 LYS A C 1
ATOM 1008 O O . LYS A 1 124 ? 27.059 10.631 -6.695 1.00 47.59 124 LYS A O 1
ATOM 1013 N N . ASP A 1 125 ? 26.719 9.299 -8.470 1.00 42.16 125 ASP A N 1
ATOM 1014 C CA . ASP A 1 125 ? 25.320 9.696 -8.666 1.00 42.16 125 ASP A CA 1
ATOM 1015 C C . ASP A 1 125 ? 24.367 9.045 -7.652 1.00 42.16 125 ASP A C 1
ATOM 1017 O O . ASP A 1 125 ? 23.362 9.650 -7.266 1.00 42.16 125 ASP A O 1
ATOM 1021 N N . LEU A 1 126 ? 24.699 7.854 -7.134 1.00 49.84 126 LEU A N 1
ATOM 1022 C CA . LEU A 1 126 ? 23.914 7.228 -6.062 1.00 49.84 126 LEU A CA 1
ATOM 1023 C C . LEU A 1 126 ? 24.100 7.937 -4.713 1.00 49.84 126 LEU A C 1
ATOM 1025 O O . LEU A 1 126 ? 23.129 8.077 -3.968 1.00 49.84 126 LEU A O 1
ATOM 1029 N N . ASN A 1 127 ? 25.300 8.445 -4.420 1.00 47.03 127 ASN A N 1
ATOM 1030 C CA . ASN A 1 127 ? 25.569 9.169 -3.173 1.00 47.03 127 ASN A CA 1
ATOM 1031 C C . ASN A 1 127 ? 25.044 10.618 -3.189 1.00 47.03 127 ASN A C 1
ATOM 1033 O O . ASN A 1 127 ? 24.707 11.166 -2.139 1.00 47.03 127 ASN A O 1
ATOM 1037 N N . CYS A 1 128 ? 24.891 11.238 -4.363 1.00 52.28 128 CYS A N 1
ATOM 1038 C CA . CYS A 1 128 ? 24.295 12.575 -4.475 1.00 52.28 128 CYS A CA 1
ATOM 1039 C C . CYS A 1 128 ? 22.776 12.569 -4.191 1.00 52.28 128 CYS A C 1
ATOM 1041 O O . CYS A 1 128 ? 22.235 13.493 -3.579 1.00 52.28 128 CYS A O 1
ATOM 1043 N N . LEU A 1 129 ? 22.076 11.487 -4.554 1.00 50.81 129 LEU A N 1
ATOM 1044 C CA . LEU A 1 129 ? 20.632 11.358 -4.325 1.00 50.81 129 LEU A CA 1
ATOM 1045 C C . LEU A 1 129 ? 20.257 10.950 -2.890 1.00 50.81 129 LEU A C 1
ATOM 1047 O O . LEU A 1 129 ? 19.111 11.154 -2.486 1.00 50.81 129 LEU A O 1
ATOM 1051 N N . THR A 1 130 ? 21.190 10.416 -2.098 1.00 55.72 130 THR A N 1
ATOM 1052 C CA . THR A 1 130 ? 20.955 10.120 -0.672 1.00 55.72 130 THR A CA 1
ATOM 1053 C C . THR A 1 130 ? 21.223 11.323 0.235 1.00 55.72 130 THR A C 1
ATOM 1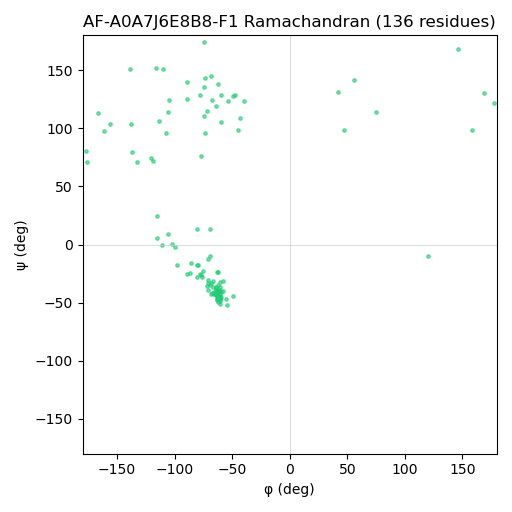055 O O . THR A 1 130 ? 20.599 11.425 1.290 1.00 55.72 130 THR A O 1
ATOM 1058 N N . SER A 1 131 ? 22.061 12.274 -0.194 1.00 45.03 131 SER A N 1
ATOM 1059 C CA . SER A 1 131 ? 22.399 13.476 0.585 1.00 45.03 131 SER A CA 1
ATOM 1060 C C . SER A 1 131 ? 21.285 14.542 0.594 1.00 45.03 131 SER A C 1
ATOM 1062 O O . SER A 1 131 ? 21.086 15.244 1.582 1.00 45.03 131 SER A O 1
ATOM 1064 N N . ASN A 1 132 ? 20.443 14.606 -0.444 1.00 45.31 132 ASN A N 1
ATOM 1065 C CA . ASN A 1 132 ? 19.369 15.611 -0.542 1.00 45.31 132 ASN A CA 1
ATOM 1066 C C . ASN A 1 132 ? 18.093 15.297 0.267 1.00 45.31 132 ASN A C 1
ATOM 1068 O O . ASN A 1 132 ? 17.058 15.933 0.069 1.00 45.31 132 ASN A O 1
ATOM 1072 N N . ARG A 1 133 ? 18.131 14.330 1.195 1.00 49.69 133 ARG A N 1
ATOM 1073 C CA . ARG A 1 133 ? 16.984 14.000 2.065 1.00 49.69 133 ARG A CA 1
ATOM 1074 C C . ARG A 1 133 ? 17.127 14.469 3.516 1.00 49.69 133 ARG A C 1
ATOM 1076 O O . ARG A 1 133 ? 16.288 14.098 4.333 1.00 49.69 133 ARG A O 1
ATOM 1083 N N . GLN A 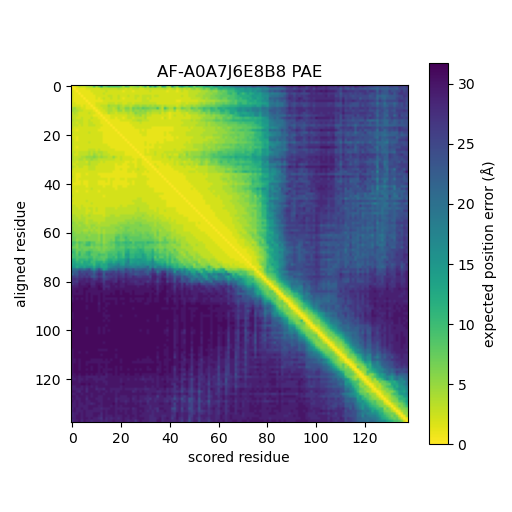1 134 ? 18.139 15.279 3.835 1.00 52.38 134 GLN A N 1
ATOM 1084 C CA . GLN A 1 134 ? 18.321 15.847 5.180 1.00 52.38 134 GLN A CA 1
ATOM 1085 C C . GLN A 1 134 ? 18.200 17.374 5.291 1.00 52.38 134 GLN A C 1
ATOM 1087 O O . GLN A 1 134 ? 18.344 17.901 6.387 1.00 52.38 134 GLN A O 1
ATOM 1092 N N . VAL A 1 135 ? 17.835 18.093 4.230 1.00 54.41 135 VAL A N 1
ATOM 1093 C CA . VAL A 1 135 ? 17.60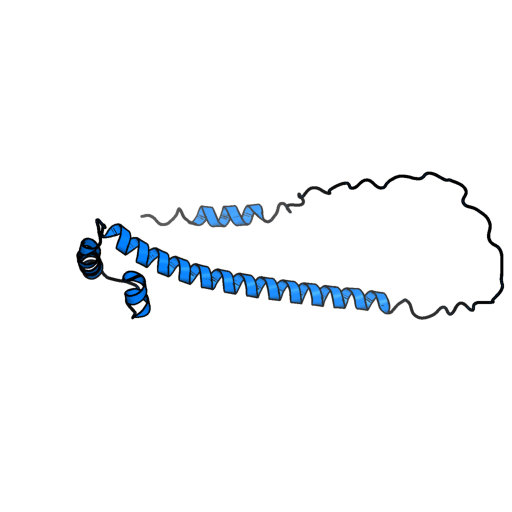4 19.547 4.306 1.00 54.41 135 VAL A CA 1
ATOM 1094 C C . VAL A 1 135 ? 16.165 19.895 3.938 1.00 54.41 135 VAL A C 1
ATOM 1096 O O . VAL A 1 135 ? 15.882 20.347 2.840 1.00 54.41 135 VAL A O 1
ATOM 1099 N N . ASN A 1 136 ? 15.232 19.569 4.834 1.00 41.03 136 ASN A N 1
ATOM 1100 C CA . ASN A 1 136 ? 13.969 20.296 5.041 1.00 41.03 136 ASN A CA 1
ATOM 1101 C C . ASN A 1 136 ? 13.236 19.659 6.227 1.00 41.03 136 ASN A C 1
ATOM 1103 O O . ASN A 1 136 ? 12.255 18.930 6.086 1.00 41.03 136 ASN A O 1
ATOM 1107 N N . ALA A 1 137 ? 13.797 19.901 7.406 1.00 44.91 137 ALA A N 1
ATOM 1108 C CA . ALA A 1 137 ? 13.132 19.746 8.686 1.00 44.91 137 ALA A CA 1
ATOM 1109 C C . ALA A 1 137 ? 13.514 20.962 9.535 1.00 44.91 137 ALA A C 1
ATOM 1111 O O . ALA A 1 137 ? 14.432 20.880 10.345 1.00 44.91 137 ALA A O 1
ATOM 1112 N N . ILE A 1 138 ? 12.845 22.086 9.270 1.00 43.53 138 ILE A N 1
ATOM 1113 C CA . ILE A 1 138 ? 12.521 23.132 10.246 1.00 43.53 138 ILE A CA 1
ATOM 1114 C C . ILE A 1 138 ? 11.115 23.612 9.894 1.00 43.53 138 ILE A C 1
ATOM 1116 O O . ILE A 1 138 ? 10.890 23.870 8.689 1.00 43.53 138 ILE A O 1
#

Solvent-accessible surface area (backbone atoms only — not comparable to full-atom values): 9076 Å² total; per-residue (Å²): 104,75,71,54,52,44,39,72,76,62,58,62,78,69,51,72,67,53,38,50,52,52,31,58,64,50,39,81,80,41,98,66,53,50,67,58,56,52,48,50,44,52,49,48,53,50,48,53,52,47,53,51,51,53,52,52,52,52,53,51,51,53,52,51,52,53,52,52,51,52,53,51,53,57,58,57,54,67,66,59,76,78,72,84,84,81,88,79,84,81,82,91,82,84,89,84,92,81,84,91,77,91,75,91,75,76,86,80,70,93,67,82,79,80,95,76,85,76,67,90,74,61,64,63,61,59,56,57,68,64,60,73,76,75,82,86,85,129